Protein AF-A0A618XCI3-F1 (afdb_monomer)

Secondary structure (DSSP, 8-state):
---HHHHHHHHHH-GGGTT-EEE-S-GGGTTTT--SPSSEEEEEEEEEEEEEE--SSS--EEEEEEEEEEEE---TTSTT-SSTT----

Solvent-accessible surface area (backbone atoms only — not comparable to full-atom values): 5648 Å² total; per-residue (Å²): 137,79,62,64,66,57,44,51,50,46,41,75,72,38,67,83,32,70,60,32,53,46,77,39,88,44,77,86,49,45,77,81,62,56,80,58,64,74,44,25,37,34,42,24,70,49,74,69,47,74,52,70,72,75,40,96,88,54,96,44,56,56,72,49,79,41,69,44,77,48,75,47,72,81,48,85,89,47,78,81,46,73,76,74,66,68,77,88,125

Mean predicted aligned error: 8.98 Å

Radius of gyration: 18.46 Å; Cα contacts (8 Å, |Δi|>4): 118; chains: 1; bounding box: 37×37×51 Å

Nearest PDB structures (foldseek):
  6ri9-assembly1_D  TM=2.707E-01  e=3.861E-01  Escherichia coli K-12
  6lbu-assembly1_B  TM=3.528E-01  e=6.354E+00  Kluyveromyces lactis
  5ibb-assembly2_1A  TM=3.178E-01  e=3.487E+00  Thermus thermophilus HB8
  3ica-assembly1_A  TM=2.314E-01  e=5.561E+00  Porphyromonas gingivalis

InterPro domains:
  IPR056912 Phage JBD30-like tail terminator protein-like [PF23840] (3-87)

pLDDT: mean 81.35, std 14.06, range [41.47, 96.19]

Sequence (89 aa):
MKLTPIIAALRARCPLFENRVGGAAQFKAIPEAGKLRLPAAYVVPSEDVTGEQKSQTDYWQDLTEGFSVIVVLSNERDEKGQWASYDAV

Foldseek 3Di:
DDCVVVLVVCCVPPCVQVSQEEEDADPVCCVVVVPGDPFHKYKYWDDKDWADQPDPVDGDTDIDTDIDIDTDHDPVVCPPCPVVPPDDD

Organism: Salmonella enterica (NCBI:txid28901)

Structure (mmCIF, N/CA/C/O backbone):
data_AF-A0A618XCI3-F1
#
_entry.id   AF-A0A618XCI3-F1
#
loop_
_atom_site.group_PDB
_atom_site.id
_atom_site.type_symbol
_atom_site.label_atom_id
_atom_site.label_alt_id
_atom_site.label_comp_id
_atom_site.label_asym_id
_atom_site.label_entity_id
_atom_site.label_seq_id
_atom_site.pdbx_PDB_ins_code
_atom_site.Cartn_x
_atom_site.Cartn_y
_atom_site.Cartn_z
_atom_site.occupancy
_atom_site.B_iso_or_equiv
_atom_site.auth_seq_id
_atom_site.auth_comp_id
_atom_site.auth_asym_id
_atom_site.auth_atom_id
_atom_site.pdbx_PDB_model_num
ATOM 1 N N . MET A 1 1 ? -4.579 -0.051 11.324 1.00 82.81 1 MET A N 1
ATOM 2 C CA . MET A 1 1 ? -5.300 -0.202 10.036 1.00 82.81 1 MET A CA 1
ATOM 3 C C . MET A 1 1 ? -4.752 -1.399 9.252 1.00 82.81 1 MET A C 1
ATOM 5 O O . MET A 1 1 ? -3.562 -1.684 9.344 1.00 82.81 1 MET A O 1
ATOM 9 N N . LYS A 1 2 ? -5.569 -2.100 8.443 1.00 86.19 2 LYS A N 1
ATOM 10 C CA . LYS A 1 2 ? -5.084 -3.129 7.490 1.00 86.19 2 LYS A CA 1
ATOM 11 C C . LYS A 1 2 ? -4.777 -2.499 6.124 1.00 86.19 2 LYS A C 1
ATOM 13 O O . LYS A 1 2 ? -5.682 -1.982 5.482 1.00 86.19 2 LYS A O 1
ATOM 18 N N . LEU A 1 3 ? -3.536 -2.609 5.637 1.00 88.94 3 LEU A N 1
ATOM 19 C CA . LEU A 1 3 ? -3.116 -2.019 4.349 1.00 88.94 3 LEU A CA 1
ATOM 20 C C . LEU A 1 3 ? -3.499 -2.857 3.117 1.00 88.94 3 LEU A C 1
ATOM 22 O O . LEU A 1 3 ? -3.573 -2.340 2.006 1.00 88.94 3 LEU A O 1
ATOM 26 N N . THR A 1 4 ? -3.766 -4.153 3.295 1.00 91.81 4 THR A N 1
ATOM 27 C CA . THR A 1 4 ? -4.134 -5.089 2.219 1.00 91.81 4 THR A CA 1
ATOM 28 C C . THR A 1 4 ? -5.267 -4.597 1.304 1.00 91.81 4 THR A C 1
ATOM 30 O O . THR A 1 4 ? -5.071 -4.641 0.089 1.00 91.81 4 THR A O 1
ATOM 33 N N . PRO A 1 5 ? -6.423 -4.110 1.811 1.00 94.06 5 PRO A N 1
ATOM 34 C CA . PRO A 1 5 ? -7.489 -3.597 0.946 1.00 94.06 5 PRO A CA 1
ATOM 35 C C . PRO A 1 5 ? -7.067 -2.362 0.142 1.00 94.06 5 PRO A C 1
ATOM 37 O O . PRO A 1 5 ? -7.463 -2.228 -1.012 1.00 94.06 5 PRO A O 1
ATOM 40 N N . ILE A 1 6 ? -6.222 -1.496 0.710 1.00 92.81 6 ILE A N 1
ATOM 41 C CA . ILE A 1 6 ? -5.708 -0.299 0.029 1.00 92.81 6 ILE A CA 1
ATOM 42 C C . ILE A 1 6 ? -4.791 -0.714 -1.125 1.00 92.81 6 ILE A C 1
ATOM 44 O O . ILE A 1 6 ? -4.963 -0.260 -2.254 1.00 92.81 6 ILE A O 1
ATOM 48 N N . ILE A 1 7 ? -3.865 -1.642 -0.871 1.00 92.81 7 ILE A N 1
ATOM 49 C CA . ILE A 1 7 ? -2.971 -2.196 -1.897 1.00 92.81 7 ILE A CA 1
ATOM 50 C C . ILE A 1 7 ? -3.786 -2.867 -3.009 1.00 92.81 7 ILE A C 1
ATOM 52 O O . ILE A 1 7 ? -3.523 -2.635 -4.18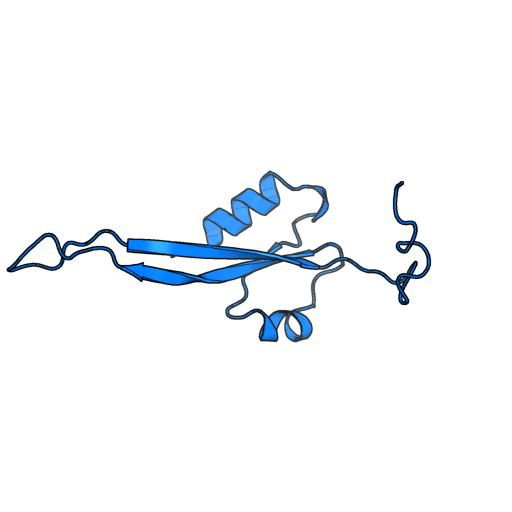8 1.00 92.81 7 ILE A O 1
ATOM 56 N N . ALA A 1 8 ? -4.791 -3.673 -2.658 1.00 93.75 8 ALA A N 1
ATOM 57 C CA . ALA A 1 8 ? -5.657 -4.331 -3.634 1.00 93.75 8 ALA A CA 1
ATOM 58 C C . ALA A 1 8 ? -6.430 -3.317 -4.495 1.00 93.75 8 ALA A C 1
ATOM 60 O O . ALA A 1 8 ? -6.484 -3.467 -5.716 1.00 93.75 8 ALA A O 1
ATOM 61 N N . ALA A 1 9 ? -6.966 -2.256 -3.884 1.00 94.81 9 ALA A N 1
ATOM 62 C CA . ALA A 1 9 ? -7.660 -1.190 -4.600 1.00 94.81 9 ALA A CA 1
ATOM 63 C C . ALA A 1 9 ? -6.733 -0.452 -5.577 1.00 94.81 9 ALA A C 1
ATOM 65 O O . ALA A 1 9 ? -7.120 -0.221 -6.722 1.00 94.81 9 ALA A O 1
ATOM 66 N N . LEU A 1 10 ? -5.504 -0.132 -5.159 1.00 93.94 10 LEU A N 1
ATOM 67 C CA . LEU A 1 10 ? -4.506 0.498 -6.029 1.00 93.94 10 LEU A CA 1
ATOM 68 C C . LEU A 1 10 ? -4.130 -0.409 -7.203 1.00 93.94 10 LEU A C 1
ATOM 70 O O . LEU A 1 10 ? -4.093 0.050 -8.338 1.00 93.94 10 LEU A O 1
ATOM 74 N N . ARG A 1 11 ? -3.920 -1.708 -6.968 1.00 94.38 11 ARG A N 1
ATOM 75 C CA . ARG A 1 11 ? -3.634 -2.670 -8.044 1.00 94.38 11 ARG A CA 1
ATOM 76 C C . ARG A 1 11 ? -4.772 -2.778 -9.059 1.00 94.38 11 ARG A C 1
ATOM 78 O O . ARG A 1 11 ? -4.513 -2.815 -10.256 1.00 94.38 11 ARG A O 1
ATOM 85 N N . ALA A 1 12 ? -6.020 -2.791 -8.590 1.00 96.19 12 ALA A N 1
ATOM 86 C CA . ALA A 1 12 ? -7.192 -2.898 -9.455 1.00 96.19 12 ALA A CA 1
ATOM 87 C C . ALA A 1 12 ? -7.469 -1.619 -10.264 1.00 96.19 12 ALA A C 1
ATOM 89 O O . ALA A 1 12 ? -7.983 -1.697 -11.376 1.00 96.19 12 ALA A O 1
ATOM 90 N N . ARG A 1 13 ? -7.160 -0.442 -9.706 1.00 95.88 13 ARG A N 1
ATOM 91 C CA . ARG A 1 13 ? -7.522 0.860 -10.295 1.00 95.88 13 ARG A CA 1
ATOM 92 C C . ARG A 1 13 ? -6.376 1.549 -11.034 1.00 95.88 13 ARG A C 1
ATOM 94 O O . ARG A 1 13 ? -6.638 2.412 -11.864 1.00 95.88 13 ARG A O 1
ATOM 101 N N . CYS A 1 14 ? -5.124 1.186 -10.755 1.00 93.38 14 CYS A N 1
ATOM 102 C CA . CYS A 1 14 ? -3.939 1.823 -11.328 1.00 93.38 14 CYS A CA 1
ATOM 103 C C . CYS A 1 14 ? -3.139 0.821 -12.183 1.00 93.38 14 CYS A C 1
ATOM 105 O O . CYS A 1 14 ? -2.122 0.291 -11.723 1.00 93.38 14 CYS A O 1
ATOM 107 N N . PRO A 1 15 ? -3.550 0.576 -13.444 1.00 92.56 15 PRO A N 1
ATOM 108 C CA . PRO A 1 15 ? -2.880 -0.384 -14.323 1.00 92.56 15 PRO A CA 1
ATOM 109 C C . PRO A 1 15 ? -1.434 0.008 -14.656 1.00 92.56 15 PRO A C 1
ATOM 111 O O . PRO A 1 15 ? -0.623 -0.871 -14.923 1.00 92.56 15 PRO A O 1
ATOM 114 N N . LEU A 1 16 ? -1.086 1.300 -14.570 1.00 90.31 16 LEU A N 1
ATOM 115 C CA . LEU A 1 16 ? 0.266 1.8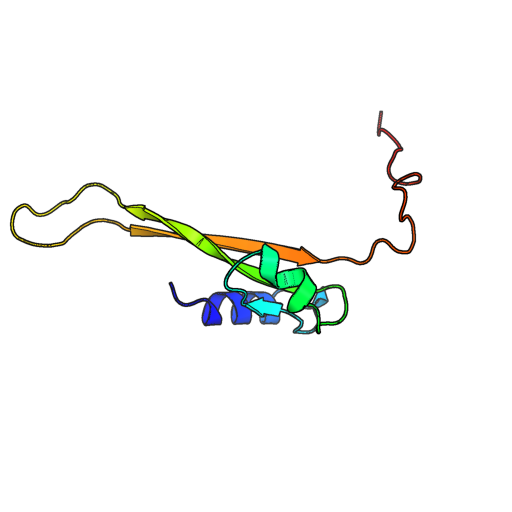22 -14.813 1.00 90.31 16 LEU A CA 1
ATOM 116 C C . LEU A 1 16 ? 1.334 1.169 -13.919 1.00 90.31 16 LEU A C 1
ATOM 118 O O . LEU A 1 16 ? 2.482 1.005 -14.325 1.00 90.31 16 LEU A O 1
ATOM 122 N N . PHE A 1 17 ? 0.958 0.774 -12.701 1.00 90.25 17 PHE A N 1
ATOM 123 C CA . PHE A 1 17 ? 1.876 0.083 -11.805 1.00 90.25 17 PHE A CA 1
ATOM 124 C C . PHE A 1 17 ? 2.004 -1.406 -12.127 1.00 90.25 17 PHE A C 1
ATOM 126 O O . PHE A 1 17 ? 2.871 -2.039 -11.553 1.00 90.25 17 PHE A O 1
ATOM 133 N N . GLU A 1 18 ? 1.185 -2.000 -13.003 1.00 91.62 18 GLU A N 1
ATOM 134 C CA . GLU A 1 18 ? 1.245 -3.433 -13.352 1.00 91.62 18 GLU A CA 1
ATOM 135 C C . GLU A 1 18 ? 1.316 -4.354 -12.115 1.00 91.62 18 GLU A C 1
ATOM 137 O O . GLU A 1 18 ? 2.142 -5.261 -12.020 1.00 91.62 18 GLU A O 1
ATOM 142 N N . ASN A 1 19 ? 0.477 -4.090 -11.111 1.00 88.88 19 ASN A N 1
ATOM 143 C CA . ASN A 1 19 ? 0.484 -4.766 -9.806 1.00 88.88 19 ASN A CA 1
ATOM 144 C C . ASN A 1 19 ? 1.726 -4.541 -8.918 1.00 88.88 19 ASN A C 1
ATOM 146 O O . ASN A 1 19 ? 1.785 -5.091 -7.812 1.00 88.88 19 ASN A O 1
ATOM 150 N N . ARG A 1 20 ? 2.672 -3.685 -9.324 1.00 91.06 20 ARG A N 1
ATOM 151 C CA . ARG A 1 20 ? 3.869 -3.265 -8.569 1.00 91.06 20 ARG A CA 1
ATOM 152 C C . ARG A 1 20 ? 3.507 -2.255 -7.475 1.00 91.06 20 ARG A C 1
ATOM 154 O O . ARG A 1 20 ? 4.013 -1.138 -7.417 1.00 91.06 20 ARG A O 1
ATOM 161 N N . VAL A 1 21 ? 2.595 -2.678 -6.605 1.00 90.75 21 VAL A N 1
ATOM 162 C CA . VAL A 1 21 ? 2.161 -1.955 -5.410 1.00 90.75 21 VAL A CA 1
ATOM 163 C C . VAL A 1 21 ? 2.520 -2.790 -4.187 1.00 90.75 21 VAL A C 1
ATOM 165 O O . VAL A 1 21 ? 2.099 -3.946 -4.097 1.00 90.75 21 VAL A O 1
ATOM 168 N N . GLY A 1 22 ? 3.303 -2.236 -3.268 1.00 88.00 22 GLY A N 1
ATOM 169 C CA . GLY A 1 22 ? 3.743 -2.889 -2.036 1.00 88.00 22 GLY A CA 1
ATOM 170 C C . GLY A 1 22 ? 3.226 -2.193 -0.779 1.00 88.00 22 GLY A C 1
ATOM 171 O O . GLY A 1 22 ? 2.742 -1.066 -0.831 1.00 88.00 22 GLY A O 1
ATOM 172 N N . GLY A 1 23 ? 3.344 -2.867 0.362 1.00 85.00 23 GLY A N 1
ATOM 173 C CA . GLY A 1 23 ? 3.239 -2.233 1.676 1.00 85.00 23 GLY A CA 1
ATOM 174 C C . GLY A 1 23 ? 4.635 -2.057 2.264 1.00 85.00 23 GLY A C 1
ATOM 175 O O . GLY A 1 23 ? 5.466 -2.953 2.120 1.00 85.00 23 GLY A O 1
ATOM 176 N N . ALA A 1 24 ? 4.891 -0.931 2.922 1.00 79.69 24 ALA A N 1
ATOM 177 C CA . ALA A 1 24 ? 6.129 -0.700 3.658 1.00 79.69 24 ALA A CA 1
ATOM 178 C C . ALA A 1 24 ? 5.813 -0.159 5.056 1.00 79.69 24 ALA A C 1
ATOM 180 O O . ALA A 1 24 ? 4.872 0.608 5.237 1.00 79.69 24 ALA A O 1
ATOM 181 N N . ALA A 1 25 ? 6.603 -0.566 6.053 1.00 70.06 25 ALA A N 1
ATOM 182 C CA . ALA A 1 25 ? 6.421 -0.100 7.428 1.00 70.06 25 ALA A CA 1
ATOM 183 C C . ALA A 1 25 ? 6.819 1.377 7.592 1.00 70.06 25 ALA A C 1
ATOM 185 O O . ALA A 1 25 ? 6.221 2.091 8.386 1.00 70.06 25 ALA A O 1
ATOM 186 N N . GLN A 1 26 ? 7.829 1.832 6.844 1.00 69.19 26 GLN A N 1
ATOM 187 C CA . GLN A 1 26 ? 8.334 3.205 6.865 1.00 69.19 26 GLN A CA 1
ATOM 188 C C . GLN A 1 26 ? 8.872 3.591 5.484 1.00 69.19 26 GLN A C 1
ATOM 190 O O . GLN A 1 26 ? 9.396 2.740 4.762 1.00 69.19 26 GLN A O 1
ATOM 195 N N . PHE A 1 27 ? 8.836 4.886 5.151 1.00 68.06 27 PHE A N 1
ATOM 196 C CA . PHE A 1 27 ? 9.399 5.412 3.900 1.00 68.06 27 P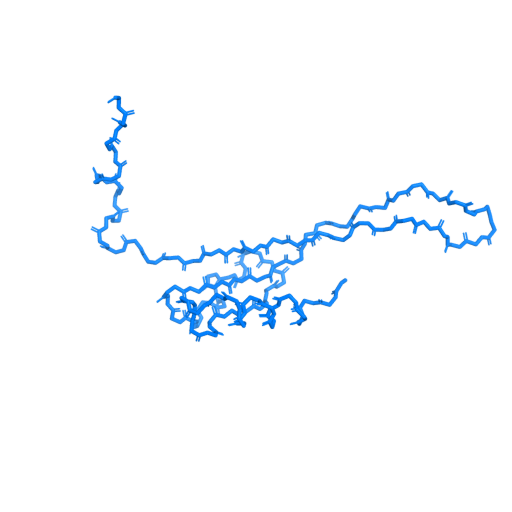HE A CA 1
ATOM 197 C C . PHE A 1 27 ? 10.890 5.082 3.731 1.00 68.06 27 PHE A C 1
ATOM 199 O O . PHE A 1 27 ? 11.320 4.693 2.649 1.00 68.06 27 PHE A O 1
ATOM 206 N N . LYS A 1 28 ? 11.676 5.154 4.817 1.00 67.75 28 LYS A N 1
ATOM 207 C CA . LYS A 1 28 ? 13.120 4.852 4.807 1.00 67.75 28 LYS A CA 1
ATOM 208 C C . LYS A 1 28 ? 13.449 3.430 4.344 1.00 67.75 28 LYS A C 1
ATOM 210 O O . LYS A 1 28 ? 14.555 3.197 3.878 1.00 67.75 28 LYS A O 1
ATOM 215 N N . ALA A 1 29 ? 12.504 2.498 4.460 1.00 65.12 29 ALA A N 1
ATOM 216 C CA . ALA A 1 29 ? 12.686 1.118 4.031 1.00 65.12 29 ALA A CA 1
ATOM 217 C C . ALA A 1 29 ? 12.390 0.907 2.536 1.00 65.12 29 ALA A C 1
ATOM 219 O O . ALA A 1 29 ? 12.660 -0.170 2.024 1.00 65.12 29 ALA A O 1
ATOM 220 N N . ILE A 1 30 ? 11.838 1.896 1.823 1.00 67.06 30 ILE A N 1
ATOM 221 C CA . ILE A 1 30 ? 11.445 1.763 0.411 1.00 67.06 30 ILE A CA 1
ATOM 222 C C . ILE A 1 30 ? 12.644 1.612 -0.541 1.00 67.06 30 ILE A C 1
ATOM 224 O O . ILE A 1 30 ? 12.547 0.768 -1.430 1.00 67.06 30 ILE A O 1
ATOM 228 N N . PRO A 1 31 ? 13.773 2.334 -0.375 1.00 63.66 31 PRO A N 1
ATOM 229 C CA . PRO A 1 31 ? 14.963 2.115 -1.203 1.00 63.66 31 PRO A CA 1
ATOM 230 C C . PRO A 1 31 ? 15.527 0.691 -1.062 1.00 63.66 31 PRO A C 1
ATOM 232 O O . PRO A 1 31 ? 15.889 0.071 -2.054 1.00 63.66 31 PRO A O 1
ATOM 235 N N . GLU A 1 32 ? 15.514 0.138 0.155 1.00 58.22 32 GLU A N 1
ATOM 236 C CA . GLU A 1 32 ? 15.954 -1.235 0.466 1.00 58.22 32 GLU A CA 1
ATOM 237 C C . GLU A 1 32 ? 14.918 -2.295 0.027 1.00 58.22 32 GLU A C 1
ATOM 239 O O . GLU A 1 32 ? 15.260 -3.385 -0.434 1.00 58.22 32 GLU A O 1
ATOM 244 N N . ALA A 1 33 ? 13.625 -1.968 0.119 1.00 54.12 33 ALA A N 1
ATOM 245 C CA . ALA A 1 33 ? 12.510 -2.793 -0.349 1.00 54.12 33 ALA A CA 1
ATOM 246 C C . ALA A 1 33 ? 12.261 -2.676 -1.865 1.00 54.12 33 ALA A C 1
ATOM 248 O O . ALA A 1 33 ? 11.365 -3.352 -2.382 1.00 54.12 33 ALA A O 1
ATOM 249 N N . GLY A 1 34 ? 13.057 -1.857 -2.567 1.00 57.41 34 GLY A N 1
ATOM 250 C CA . GLY A 1 34 ? 12.984 -1.471 -3.981 1.00 57.41 34 GLY A CA 1
ATOM 251 C C . GLY A 1 34 ? 13.234 -2.594 -4.990 1.00 57.41 34 GLY A C 1
ATOM 252 O O . GLY A 1 34 ? 13.878 -2.390 -6.011 1.00 57.41 34 GLY A O 1
ATOM 253 N N . LYS A 1 35 ? 12.715 -3.796 -4.731 1.00 64.19 35 LYS A N 1
ATOM 254 C CA . LYS A 1 35 ? 12.761 -4.945 -5.647 1.00 64.19 35 LYS A CA 1
ATOM 255 C C . LYS A 1 35 ? 11.757 -4.829 -6.796 1.00 64.19 35 LYS A C 1
ATOM 257 O O . LYS A 1 35 ? 11.791 -5.637 -7.723 1.00 64.19 35 LYS A O 1
ATOM 262 N N . LEU A 1 36 ? 10.817 -3.886 -6.722 1.00 79.31 36 LEU A N 1
ATOM 263 C CA . LEU A 1 36 ? 9.793 -3.711 -7.745 1.00 79.31 36 LEU A CA 1
ATOM 264 C C . LEU A 1 36 ? 10.319 -2.849 -8.892 1.00 79.31 36 LEU A C 1
ATOM 266 O O . LEU A 1 36 ? 10.907 -1.794 -8.674 1.00 79.31 36 LEU A O 1
ATOM 270 N N . ARG A 1 37 ? 10.055 -3.295 -10.123 1.00 84.50 37 ARG A N 1
ATOM 271 C CA . ARG A 1 37 ? 10.337 -2.508 -11.327 1.00 84.50 37 ARG A CA 1
ATOM 272 C C . ARG A 1 37 ? 9.557 -1.191 -11.296 1.00 84.50 37 ARG A C 1
ATOM 274 O O . ARG A 1 37 ? 8.435 -1.139 -10.801 1.00 84.50 37 ARG A O 1
ATOM 281 N N . LEU A 1 38 ? 10.155 -0.131 -11.823 1.00 85.94 38 LEU A N 1
ATOM 282 C CA . LEU A 1 38 ? 9.522 1.182 -11.875 1.00 85.94 38 LEU A CA 1
ATOM 283 C C . LEU A 1 38 ? 8.621 1.290 -13.122 1.00 85.94 38 LEU A C 1
ATOM 285 O O . LEU A 1 38 ? 8.956 0.704 -14.153 1.00 85.94 38 LEU A O 1
ATOM 289 N N . PRO A 1 39 ? 7.493 2.020 -13.057 1.00 89.69 39 PRO A N 1
ATOM 290 C CA . PRO A 1 39 ? 6.959 2.715 -11.885 1.00 89.69 39 PRO A CA 1
ATOM 291 C C . PRO A 1 39 ? 6.347 1.752 -10.853 1.00 89.69 39 PRO A C 1
ATOM 293 O O . PRO A 1 39 ? 5.706 0.757 -11.209 1.00 89.69 39 PRO A O 1
ATOM 296 N N . ALA A 1 40 ? 6.525 2.082 -9.572 1.00 90.38 40 ALA A N 1
ATOM 297 C CA . ALA A 1 40 ? 5.999 1.320 -8.440 1.00 90.38 40 ALA A CA 1
ATOM 298 C C . ALA A 1 40 ? 5.354 2.244 -7.400 1.00 90.38 40 ALA A C 1
ATOM 300 O O . ALA A 1 40 ? 5.701 3.421 -7.304 1.00 90.38 40 ALA A O 1
ATOM 301 N N . ALA A 1 41 ? 4.441 1.700 -6.599 1.00 91.00 41 ALA A N 1
ATOM 302 C CA . ALA A 1 41 ? 3.820 2.416 -5.488 1.00 91.00 41 ALA A CA 1
ATOM 303 C C . ALA A 1 41 ? 3.967 1.649 -4.169 1.00 91.00 41 ALA A C 1
ATOM 305 O O . ALA A 1 41 ? 3.910 0.420 -4.138 1.00 91.00 41 ALA A O 1
ATOM 306 N N . TYR A 1 42 ? 4.116 2.369 -3.063 1.00 90.69 42 TYR A N 1
ATOM 307 C CA . TYR A 1 42 ? 4.245 1.802 -1.725 1.00 90.69 42 TYR A CA 1
ATOM 308 C C . TYR A 1 42 ? 3.260 2.478 -0.782 1.00 90.69 42 TYR A C 1
ATOM 310 O O . TYR A 1 42 ? 3.230 3.701 -0.676 1.00 90.69 42 TYR A O 1
ATOM 318 N N . VAL A 1 43 ? 2.457 1.675 -0.093 1.00 91.50 43 VAL A N 1
ATOM 319 C CA . VAL A 1 43 ? 1.524 2.148 0.929 1.00 91.50 43 VAL A CA 1
ATOM 320 C C . VAL A 1 43 ? 2.218 2.075 2.282 1.00 91.50 43 VAL A C 1
ATOM 322 O O . VAL A 1 43 ? 2.672 1.001 2.685 1.00 91.50 43 VAL A O 1
ATOM 325 N N . VAL A 1 44 ? 2.297 3.211 2.969 1.00 91.12 44 VAL A N 1
ATOM 326 C CA . VAL A 1 44 ? 2.924 3.353 4.287 1.00 91.12 44 VAL A CA 1
ATOM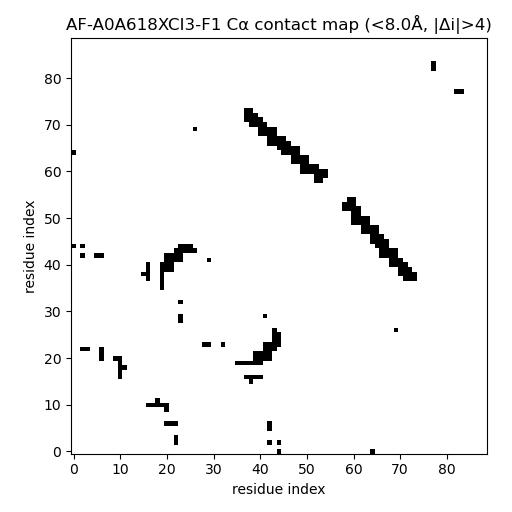 327 C C . VAL A 1 44 ? 1.870 3.864 5.269 1.00 91.12 44 VAL A C 1
ATOM 329 O O . VAL A 1 44 ? 1.158 4.810 4.929 1.00 91.12 44 VAL A O 1
ATOM 332 N N . PRO A 1 45 ? 1.721 3.249 6.454 1.00 90.50 45 PRO A N 1
ATOM 333 C CA . PRO A 1 45 ? 0.830 3.777 7.477 1.00 90.50 45 PRO A CA 1
ATOM 334 C C . PRO A 1 45 ? 1.382 5.111 7.997 1.00 90.50 4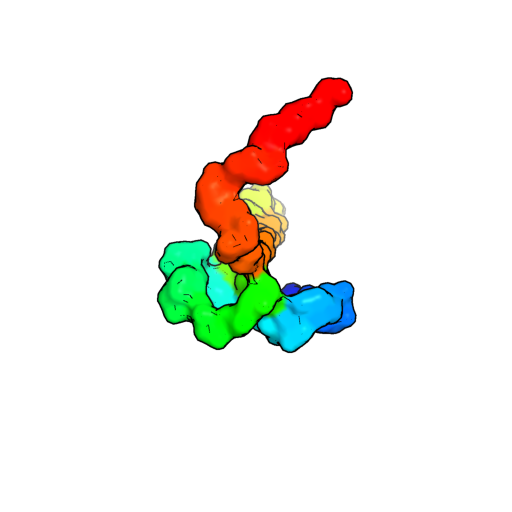5 PRO A C 1
ATOM 336 O O . PRO A 1 45 ? 2.595 5.271 8.145 1.00 90.50 45 PRO A O 1
ATOM 339 N N . SER A 1 46 ? 0.491 6.062 8.246 1.00 87.88 46 SER A N 1
ATOM 340 C CA . SER A 1 46 ? 0.821 7.356 8.843 1.00 87.88 46 SER A CA 1
ATOM 341 C C . SER A 1 46 ? 0.411 7.362 10.316 1.00 87.88 46 SER A C 1
ATOM 343 O O . SER A 1 46 ? -0.000 6.338 10.856 1.00 87.88 46 SER A O 1
ATOM 345 N N . GLU A 1 47 ? 0.583 8.501 10.979 1.00 86.56 47 GLU A N 1
ATOM 346 C CA . GLU A 1 47 ? 0.143 8.680 12.360 1.00 86.56 47 GLU A CA 1
ATOM 347 C C . GLU A 1 47 ? -1.378 8.527 12.484 1.00 86.56 47 GLU A C 1
ATOM 349 O O . GLU A 1 47 ? -2.133 8.946 11.599 1.00 86.56 47 GLU A O 1
ATOM 354 N N . ASP A 1 48 ? -1.800 7.931 13.596 1.00 89.75 48 ASP A N 1
ATOM 355 C CA . ASP A 1 48 ? -3.202 7.810 13.961 1.00 89.75 48 ASP A CA 1
ATOM 356 C C . ASP A 1 48 ? -3.573 8.960 14.901 1.00 89.75 48 ASP A C 1
ATOM 358 O O . ASP A 1 48 ? -2.895 9.214 15.897 1.00 89.75 48 ASP A O 1
ATOM 362 N N . VAL A 1 49 ? -4.672 9.646 14.598 1.00 90.75 49 VAL A N 1
ATOM 363 C CA . VAL A 1 49 ? -5.175 10.758 15.407 1.00 90.75 49 VAL A CA 1
ATOM 364 C C . VAL A 1 49 ? -6.383 10.281 16.199 1.00 90.75 49 VAL A C 1
ATOM 366 O O . VAL A 1 49 ? -7.407 9.890 15.629 1.00 90.75 49 VAL A O 1
ATOM 369 N N . THR A 1 50 ? -6.271 10.322 17.524 1.00 90.00 50 THR A N 1
ATOM 370 C CA . THR A 1 50 ? -7.381 10.039 18.437 1.00 90.00 50 THR A CA 1
ATOM 371 C C . THR A 1 50 ? -8.236 11.285 18.630 1.00 90.00 50 THR A C 1
ATOM 373 O O . THR A 1 50 ? -7.715 12.361 18.927 1.00 90.00 50 THR A O 1
ATOM 376 N N . GLY A 1 51 ? -9.548 11.136 18.481 1.00 89.19 51 GLY A N 1
ATOM 377 C CA . GLY A 1 51 ? -10.527 12.149 18.853 1.00 89.19 51 GLY A CA 1
ATOM 378 C C . GLY A 1 51 ? -10.771 12.196 20.361 1.00 89.19 51 GLY A C 1
ATOM 379 O O . GLY A 1 51 ? -10.101 11.532 21.150 1.00 89.19 51 GLY A O 1
ATOM 380 N N . GLU A 1 52 ? -11.765 12.981 20.766 1.00 90.25 52 GLU A N 1
ATOM 381 C CA . GLU A 1 52 ? -12.161 13.057 22.169 1.00 90.25 52 GLU A CA 1
ATOM 382 C C . GLU A 1 52 ? -12.779 11.739 22.654 1.00 90.25 52 GLU A C 1
ATOM 384 O O . GLU A 1 52 ? -13.533 11.065 21.943 1.00 90.25 52 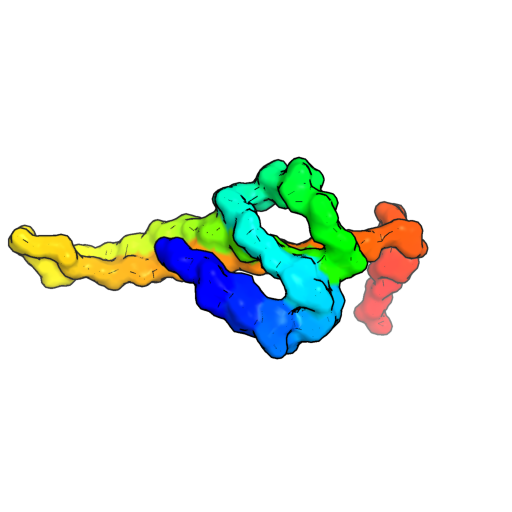GLU A O 1
ATOM 389 N N . GLN A 1 53 ? -12.473 11.396 23.904 1.00 89.69 53 GLN A N 1
ATOM 390 C CA . GLN A 1 53 ? -13.059 10.262 24.601 1.00 89.69 53 GLN A CA 1
ATOM 391 C C . GLN A 1 53 ? -14.527 10.560 24.934 1.00 89.69 53 GLN A C 1
ATOM 393 O O . GLN A 1 53 ? -14.835 11.470 25.703 1.00 89.69 53 GLN A O 1
ATOM 398 N N . LYS A 1 54 ? -15.438 9.768 24.366 1.00 90.31 54 LYS A N 1
ATOM 399 C CA . LYS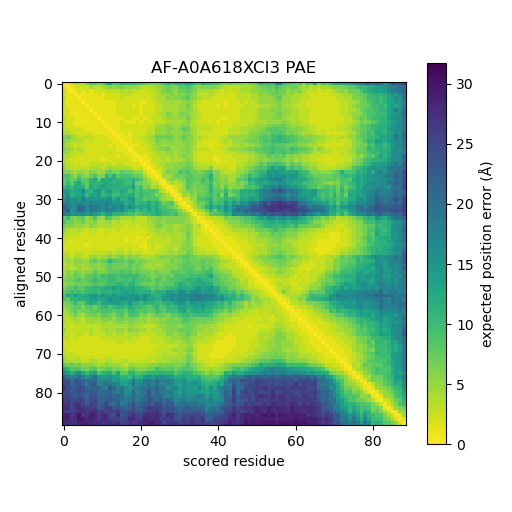 A 1 54 ? -16.894 9.944 24.479 1.00 90.31 54 LYS A CA 1
ATOM 400 C C . LYS A 1 54 ? -17.490 9.252 25.701 1.00 90.31 54 LYS A C 1
ATOM 402 O O . LYS A 1 54 ? -18.630 9.535 26.061 1.00 90.31 54 LYS A O 1
ATOM 407 N N . SER A 1 55 ? -16.750 8.343 26.336 1.00 90.00 55 SER A N 1
ATOM 408 C CA . SER A 1 55 ? -17.208 7.597 27.512 1.00 90.00 55 SER A CA 1
ATOM 409 C C . SER A 1 55 ? -16.328 7.866 28.733 1.00 90.00 55 SER A C 1
ATOM 411 O O . SER A 1 55 ? -15.106 7.906 28.635 1.00 90.00 55 SER A O 1
ATOM 413 N N . GLN A 1 56 ? -16.947 8.036 29.905 1.00 81.62 56 GLN A N 1
ATOM 414 C CA . GLN A 1 56 ? -16.224 8.243 31.170 1.00 81.62 56 GLN A CA 1
ATOM 415 C C . GLN A 1 56 ? -15.803 6.933 31.846 1.00 81.62 56 GLN A C 1
ATOM 417 O O . GLN A 1 56 ? -14.940 6.938 32.719 1.00 81.62 56 GLN A O 1
ATOM 422 N N . THR A 1 57 ? -16.419 5.815 31.463 1.00 89.56 57 THR A N 1
ATOM 423 C CA . THR A 1 57 ? -16.226 4.508 32.110 1.00 89.56 57 THR A CA 1
ATOM 424 C C . THR A 1 57 ? -15.714 3.439 31.155 1.00 89.56 57 THR A C 1
ATOM 426 O O . THR A 1 57 ? -15.368 2.350 31.599 1.00 89.56 57 THR A O 1
ATOM 429 N N . ASP A 1 58 ? -15.697 3.729 29.855 1.00 85.69 58 ASP A N 1
ATOM 430 C CA . ASP A 1 58 ? -15.345 2.787 28.795 1.00 85.69 58 ASP A CA 1
ATOM 431 C C . ASP A 1 58 ? -14.437 3.456 27.752 1.00 85.69 58 ASP A C 1
ATOM 433 O O . ASP A 1 58 ? -14.318 4.681 27.727 1.00 85.69 58 ASP A O 1
ATOM 437 N N . TYR A 1 59 ? -13.803 2.683 26.872 1.00 84.62 59 TYR A N 1
ATOM 438 C CA . TYR A 1 59 ? -12.976 3.220 25.786 1.00 84.62 59 TYR A CA 1
ATOM 439 C C . TYR A 1 59 ? -13.803 3.419 24.521 1.00 84.62 59 TYR A C 1
ATOM 441 O O . TYR A 1 59 ? -13.998 2.489 23.741 1.00 84.62 59 TYR A O 1
ATOM 449 N N . TRP A 1 60 ? -14.267 4.649 24.293 1.00 91.62 60 TRP A N 1
ATOM 450 C CA . TRP A 1 60 ? -15.016 4.986 23.092 1.00 91.62 60 TRP A CA 1
ATOM 451 C C . TRP A 1 60 ? -14.622 6.351 22.540 1.00 91.62 60 TRP A C 1
ATOM 453 O O . TRP A 1 60 ? -15.125 7.389 22.953 1.00 91.62 60 TRP A O 1
ATOM 463 N N . GLN A 1 61 ? -13.756 6.339 21.537 1.00 92.25 61 GLN A N 1
ATOM 464 C CA . GLN A 1 61 ? -13.315 7.536 20.833 1.00 92.25 61 GLN A CA 1
ATOM 465 C C . GLN A 1 61 ? -13.292 7.274 19.333 1.00 92.25 61 GLN A C 1
ATOM 467 O O . GLN A 1 61 ? -13.146 6.128 18.896 1.00 92.25 61 GLN A O 1
ATOM 472 N N . ASP A 1 62 ? -13.424 8.339 18.552 1.00 91.81 62 ASP A N 1
ATOM 473 C CA . ASP A 1 62 ? -13.193 8.248 17.115 1.00 91.81 62 ASP A CA 1
ATOM 474 C C . ASP A 1 62 ? -11.681 8.164 16.869 1.00 91.81 62 ASP A C 1
ATOM 476 O O . ASP A 1 62 ? -10.908 8.919 17.459 1.00 91.81 62 ASP A O 1
ATOM 480 N N . LEU A 1 63 ? -11.254 7.244 16.007 1.00 91.25 63 LEU A N 1
ATOM 481 C CA . LEU A 1 63 ? -9.860 7.101 15.593 1.00 91.25 63 LEU A CA 1
ATOM 482 C C . LEU A 1 63 ? -9.766 7.387 14.098 1.00 91.25 63 LEU A C 1
ATOM 484 O O . LEU A 1 63 ? -10.409 6.711 13.294 1.00 91.25 63 LEU A O 1
ATOM 488 N N . THR A 1 64 ? -8.961 8.378 13.731 1.00 91.62 64 THR A N 1
ATOM 489 C CA . THR A 1 64 ? -8.635 8.651 12.330 1.00 91.62 64 THR A CA 1
ATOM 490 C C . THR A 1 64 ? -7.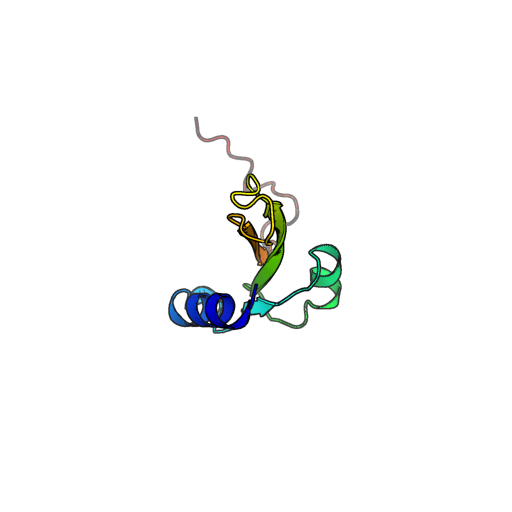284 8.034 12.018 1.00 91.62 64 THR A C 1
ATOM 492 O O . THR A 1 64 ? -6.258 8.528 12.474 1.00 91.62 64 THR A O 1
ATOM 495 N N . GLU A 1 65 ? -7.290 6.959 11.237 1.00 91.38 65 GLU A N 1
ATOM 496 C CA . GLU A 1 65 ? -6.069 6.276 10.807 1.00 91.38 65 GLU A CA 1
ATOM 497 C C . GLU A 1 65 ? -5.613 6.815 9.445 1.00 91.38 65 GLU A C 1
ATOM 499 O O . GLU A 1 65 ? -6.386 6.848 8.482 1.00 91.38 65 GLU A O 1
ATOM 504 N N . GLY A 1 66 ? -4.354 7.241 9.348 1.00 91.44 66 GLY A N 1
ATOM 505 C CA . GLY A 1 66 ? -3.783 7.801 8.123 1.00 91.44 66 GLY A CA 1
ATOM 506 C C . GLY A 1 66 ? -2.942 6.794 7.337 1.00 91.44 66 GLY A C 1
ATOM 507 O O . GLY A 1 66 ? -2.314 5.898 7.898 1.00 91.44 66 GLY A O 1
ATOM 508 N N . PHE A 1 67 ? -2.864 6.957 6.016 1.00 92.81 67 PHE A N 1
ATOM 509 C CA . PHE A 1 67 ? -1.850 6.293 5.193 1.00 92.81 67 PHE A CA 1
ATOM 510 C C . PHE A 1 67 ? -1.360 7.217 4.083 1.00 92.81 67 PHE A C 1
ATOM 512 O O . PHE A 1 67 ? -2.099 8.066 3.587 1.00 92.81 67 PHE A O 1
ATOM 519 N N . SER A 1 68 ? -0.126 6.992 3.651 1.00 91.94 68 SER A N 1
ATOM 520 C CA . SER A 1 68 ? 0.489 7.672 2.518 1.00 91.94 68 SER A CA 1
ATOM 521 C C . SER A 1 68 ? 0.795 6.677 1.406 1.00 91.94 68 SER A C 1
ATOM 523 O O . SER A 1 68 ? 1.242 5.556 1.654 1.00 91.94 68 SER A O 1
ATOM 525 N N . VAL A 1 69 ? 0.578 7.097 0.159 1.00 91.56 69 VAL A N 1
ATOM 526 C CA . VAL A 1 69 ? 0.986 6.343 -1.031 1.00 91.56 69 VAL A CA 1
ATOM 527 C C . VAL A 1 69 ? 2.188 7.040 -1.643 1.00 91.56 69 VAL A C 1
ATOM 529 O O . VAL A 1 69 ? 2.085 8.155 -2.145 1.00 91.56 69 VAL A O 1
ATOM 532 N N . ILE A 1 70 ? 3.334 6.376 -1.599 1.00 90.31 70 ILE A N 1
ATOM 533 C CA . ILE A 1 70 ? 4.575 6.857 -2.196 1.00 90.31 70 ILE A CA 1
ATOM 534 C C . ILE A 1 70 ? 4.719 6.245 -3.578 1.00 90.31 70 ILE A C 1
ATOM 536 O O . ILE A 1 70 ? 4.740 5.023 -3.717 1.00 90.31 70 ILE A O 1
ATOM 540 N N . VAL A 1 71 ? 4.847 7.092 -4.594 1.00 89.38 71 VAL A N 1
ATOM 541 C CA . VAL A 1 71 ? 5.068 6.671 -5.978 1.00 89.38 71 VAL A CA 1
ATOM 542 C C . VAL A 1 71 ? 6.536 6.860 -6.324 1.00 89.38 71 VAL A C 1
ATOM 544 O O . VAL A 1 71 ? 7.089 7.941 -6.144 1.00 89.38 71 VAL A O 1
ATOM 547 N N . VAL A 1 72 ? 7.161 5.798 -6.822 1.00 86.56 72 VAL A N 1
ATOM 548 C CA . VAL A 1 72 ? 8.554 5.802 -7.261 1.00 86.56 72 VAL A CA 1
ATOM 549 C C . VAL A 1 72 ? 8.574 5.708 -8.779 1.00 86.56 72 VAL A C 1
ATOM 551 O O . VAL A 1 72 ? 8.032 4.768 -9.369 1.00 86.56 72 VAL A O 1
ATOM 554 N N . LEU A 1 73 ? 9.199 6.701 -9.402 1.00 85.19 73 LEU A N 1
ATOM 555 C CA . LEU A 1 73 ? 9.366 6.827 -10.844 1.00 85.19 73 LEU A CA 1
ATOM 556 C C . LEU A 1 73 ? 10.865 6.878 -11.152 1.00 85.19 73 LEU A C 1
ATOM 558 O O . LEU A 1 73 ? 11.632 7.427 -10.362 1.00 85.19 73 LEU A O 1
ATOM 562 N N . SER A 1 74 ? 11.279 6.311 -12.286 1.00 81.56 74 SER A N 1
ATOM 563 C CA . SER A 1 74 ? 12.640 6.533 -12.786 1.00 81.56 74 SER A CA 1
ATOM 564 C C . SER A 1 74 ? 12.706 7.912 -13.434 1.00 81.56 74 SER A C 1
ATOM 566 O O . SER A 1 74 ? 11.808 8.283 -14.191 1.00 81.56 74 SER A O 1
ATOM 568 N N . ASN A 1 75 ? 13.775 8.648 -13.140 1.00 74.62 75 ASN A N 1
ATOM 569 C CA . ASN A 1 75 ? 14.089 9.928 -13.766 1.00 74.62 75 ASN A CA 1
ATOM 570 C C . ASN A 1 75 ? 15.379 9.856 -14.609 1.00 74.62 75 ASN A C 1
ATOM 572 O O . ASN A 1 75 ? 16.004 10.876 -14.873 1.00 74.62 75 ASN A O 1
ATOM 576 N N . GLU A 1 76 ? 15.781 8.660 -15.057 1.00 70.38 76 GLU A N 1
ATOM 577 C CA . GLU A 1 76 ? 17.005 8.436 -15.858 1.00 70.38 76 GLU A CA 1
ATOM 578 C C . GLU A 1 76 ? 17.095 9.321 -17.113 1.00 70.38 76 GLU A C 1
ATOM 580 O O . GLU A 1 76 ? 18.180 9.602 -17.615 1.00 70.38 76 GLU A O 1
ATOM 585 N N . ARG A 1 77 ? 15.955 9.784 -17.636 1.00 64.88 77 ARG A N 1
ATOM 586 C CA . ARG A 1 77 ? 15.900 10.630 -18.833 1.00 64.88 77 ARG A CA 1
ATOM 587 C C . ARG A 1 77 ? 16.249 12.104 -18.565 1.00 64.88 77 ARG A C 1
ATOM 589 O O . ARG A 1 77 ? 16.589 12.801 -19.516 1.00 64.88 77 ARG A O 1
ATOM 596 N N . ASP A 1 78 ? 16.169 12.569 -17.316 1.00 65.81 78 ASP A N 1
ATOM 597 C CA . ASP A 1 78 ? 16.494 13.944 -16.897 1.00 65.81 78 ASP A CA 1
ATOM 598 C C . ASP A 1 78 ? 16.973 13.976 -15.433 1.00 65.81 78 ASP A C 1
ATOM 600 O O . ASP A 1 78 ? 16.394 14.638 -14.572 1.00 65.81 78 ASP A O 1
ATOM 604 N N . GLU A 1 79 ? 18.044 13.239 -15.125 1.00 62.06 79 GLU A N 1
ATOM 605 C CA . GLU A 1 79 ? 18.547 13.064 -13.750 1.00 62.06 79 GLU A CA 1
ATOM 606 C C . GLU A 1 79 ? 18.874 14.383 -13.033 1.00 62.06 79 GLU A C 1
ATOM 608 O O . GLU A 1 79 ? 18.818 14.456 -11.806 1.00 62.06 79 GLU A O 1
ATOM 613 N N . LYS A 1 80 ? 19.207 15.433 -13.793 1.00 66.62 80 LYS A N 1
ATOM 614 C CA . LYS A 1 80 ? 19.534 16.767 -13.270 1.00 66.62 80 LYS A CA 1
ATOM 615 C C . LYS A 1 80 ? 18.343 17.733 -13.251 1.00 66.62 80 LYS A C 1
ATOM 617 O O . LYS A 1 80 ? 18.518 18.856 -12.785 1.00 66.62 80 LYS A O 1
ATOM 622 N N . GLY A 1 81 ? 17.169 17.333 -13.747 1.00 61.44 81 GLY A N 1
ATOM 623 C CA . GLY A 1 81 ? 15.972 18.181 -13.812 1.00 61.44 81 GLY A CA 1
ATOM 624 C C . GLY A 1 81 ? 16.124 19.393 -14.737 1.00 61.44 81 GLY A C 1
ATOM 625 O O . GLY A 1 81 ? 15.435 20.397 -14.563 1.00 61.44 81 GLY A O 1
ATOM 626 N N . GLN A 1 82 ? 17.059 19.339 -15.689 1.00 63.88 82 GLN A N 1
ATOM 627 C CA . GLN A 1 82 ? 17.380 20.472 -16.559 1.00 63.88 82 GLN A CA 1
ATOM 628 C C . GLN A 1 82 ? 16.295 20.707 -17.610 1.00 63.88 82 GLN A C 1
ATOM 630 O O . GLN A 1 82 ? 16.128 21.835 -18.067 1.00 63.88 82 GLN A O 1
ATOM 6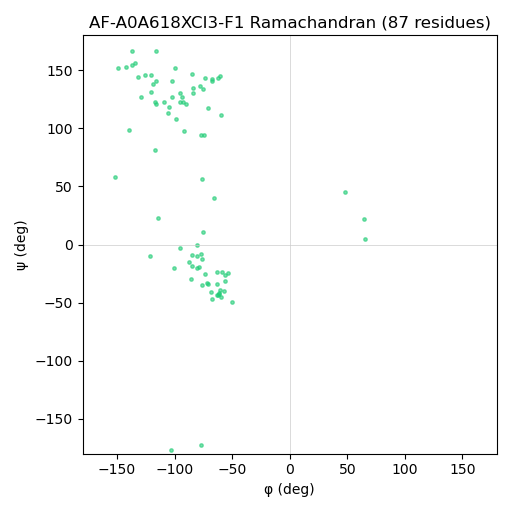35 N N . TRP A 1 83 ? 15.540 19.669 -17.970 1.00 55.84 83 TRP A N 1
ATOM 636 C CA . TRP A 1 83 ? 14.441 19.774 -18.925 1.00 55.84 83 TRP A CA 1
ATOM 637 C C . TRP A 1 83 ? 13.130 20.209 -18.255 1.00 55.84 83 TRP A C 1
ATOM 639 O O . TRP A 1 83 ? 12.317 20.895 -18.869 1.00 55.84 83 TRP A O 1
ATOM 649 N N . ALA A 1 84 ? 12.937 19.858 -16.980 1.00 58.41 84 ALA A N 1
ATOM 650 C CA . ALA A 1 84 ? 11.775 20.263 -16.184 1.00 58.41 84 ALA A CA 1
ATOM 651 C C . ALA A 1 84 ? 11.825 21.722 -15.678 1.00 58.41 84 ALA A C 1
ATOM 653 O O . ALA A 1 84 ? 10.828 22.215 -15.159 1.00 58.41 84 ALA A O 1
ATOM 654 N N . SER A 1 85 ? 12.949 22.431 -15.846 1.00 53.94 85 SER A N 1
ATOM 655 C CA . SER A 1 85 ? 13.129 23.834 -15.425 1.00 53.94 85 SER A CA 1
ATOM 656 C C . SER A 1 85 ? 12.420 24.866 -16.325 1.00 53.94 85 SER A C 1
ATOM 658 O O . SER A 1 85 ? 12.691 26.064 -16.208 1.00 53.94 85 SER A O 1
ATOM 660 N N . TYR A 1 86 ? 11.543 24.447 -17.242 1.00 48.44 86 TYR A N 1
ATOM 661 C CA . TYR A 1 86 ? 10.755 25.385 -18.038 1.00 48.44 86 TYR A CA 1
ATOM 662 C C . TYR A 1 86 ? 9.606 25.934 -17.185 1.00 48.44 86 TYR A C 1
ATOM 664 O O . TYR A 1 86 ? 8.558 25.304 -17.049 1.00 48.44 86 TYR A O 1
ATOM 672 N N . ASP A 1 87 ? 9.847 27.091 -16.572 1.00 49.75 87 ASP A N 1
ATOM 673 C CA . ASP A 1 87 ? 8.834 27.884 -15.883 1.00 49.75 87 ASP A CA 1
ATOM 674 C C . ASP A 1 87 ? 7.752 28.255 -16.909 1.00 49.75 87 ASP A C 1
ATOM 676 O O . ASP A 1 87 ? 8.021 28.952 -17.891 1.00 49.75 87 ASP A O 1
ATOM 680 N N . ALA A 1 88 ? 6.555 27.691 -16.759 1.00 46.28 88 ALA A N 1
ATOM 681 C CA . ALA A 1 88 ? 5.436 27.982 -17.642 1.00 46.28 88 ALA A CA 1
ATOM 682 C C . ALA A 1 88 ? 4.890 29.375 -17.291 1.00 46.28 88 ALA A C 1
ATOM 684 O O . ALA A 1 88 ? 4.076 29.508 -16.377 1.00 46.28 88 ALA A O 1
ATOM 685 N N . VAL A 1 89 ? 5.376 30.393 -18.008 1.00 41.47 89 VAL A N 1
ATOM 686 C CA . VAL A 1 89 ? 4.815 31.756 -18.047 1.00 41.47 89 VAL A CA 1
ATOM 687 C C . VAL A 1 89 ? 3.773 31.859 -19.152 1.00 41.47 89 VAL A C 1
ATOM 689 O O . VAL A 1 89 ? 4.046 31.351 -20.265 1.00 41.47 89 VAL A O 1
#